Protein AF-E4U0N4-F1 (afdb_monomer)

Foldseek 3Di:
DDPLCCVLCVVLLVVLCVVPVVLLVVLLVCCLVPPDDPDDPSLVVCLVSLVVSLVPDDPVSLVSQLVVQVVDPPDDDDPDSVVSSVVVSVVSSVVSSVVSNVVSVVD

Radius of gyration: 14.32 Å; Cα contacts (8 Å, |Δi|>4): 68; chains: 1; bounding box: 36×23×38 Å

Structure (mmCIF, N/CA/C/O backbone):
data_AF-E4U0N4-F1
#
_entry.id   AF-E4U0N4-F1
#
loop_
_atom_site.group_PDB
_atom_site.id
_atom_site.type_symbol
_atom_site.label_atom_id
_atom_site.label_alt_id
_atom_site.label_comp_id
_atom_site.label_asym_id
_atom_site.label_entity_id
_atom_site.label_seq_id
_atom_site.pdbx_PDB_ins_code
_atom_site.Cartn_x
_atom_site.Cartn_y
_atom_site.Cartn_z
_atom_site.occupancy
_atom_site.B_iso_or_equiv
_atom_site.auth_seq_id
_atom_site.auth_comp_id
_atom_site.auth_asym_id
_atom_site.auth_atom_id
_atom_site.pdbx_PDB_model_num
ATOM 1 N N . MET A 1 1 ? -7.202 2.282 -3.806 1.00 88.50 1 MET A N 1
ATOM 2 C CA . MET A 1 1 ? -7.249 3.108 -2.583 1.00 88.50 1 MET A CA 1
ATOM 3 C C . MET A 1 1 ? -8.376 4.129 -2.628 1.00 88.50 1 MET A C 1
ATOM 5 O O . MET A 1 1 ? -8.589 4.739 -3.675 1.00 88.50 1 MET A O 1
ATOM 9 N N . THR A 1 2 ? -9.051 4.338 -1.500 1.00 92.62 2 THR A N 1
ATOM 10 C CA . THR A 1 2 ? -10.008 5.424 -1.238 1.00 92.62 2 THR A CA 1
ATOM 11 C C . THR A 1 2 ? -9.269 6.751 -1.019 1.00 92.62 2 THR A C 1
ATOM 13 O O . THR A 1 2 ? -8.035 6.793 -1.033 1.00 92.62 2 THR A O 1
ATOM 16 N N . LYS A 1 3 ? -9.999 7.865 -0.856 1.00 93.31 3 LYS A N 1
ATOM 17 C CA . LYS A 1 3 ? -9.380 9.182 -0.625 1.00 93.31 3 LYS A CA 1
ATOM 18 C C . LYS A 1 3 ? -8.569 9.201 0.678 1.00 93.31 3 LYS A C 1
ATOM 20 O O . LYS A 1 3 ? -7.414 9.608 0.644 1.00 93.31 3 LYS A O 1
ATOM 25 N N . VAL A 1 4 ? -9.142 8.681 1.765 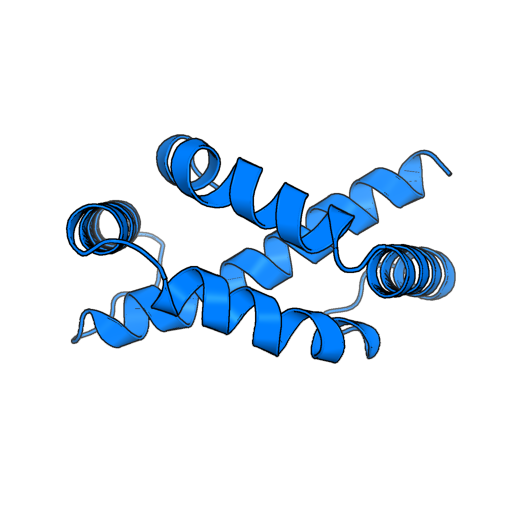1.00 93.94 4 VAL A N 1
ATOM 26 C CA . VAL A 1 4 ? -8.504 8.600 3.091 1.00 93.94 4 VAL A CA 1
ATOM 27 C C . VAL A 1 4 ? -7.234 7.750 3.037 1.00 93.94 4 VAL A C 1
ATOM 29 O O . VAL A 1 4 ? -6.159 8.196 3.434 1.00 93.94 4 VAL A O 1
ATOM 32 N N . GLU A 1 5 ? -7.323 6.551 2.454 1.00 94.81 5 GLU A N 1
ATOM 33 C CA . GLU A 1 5 ? -6.167 5.663 2.287 1.00 94.81 5 GLU A CA 1
ATOM 34 C C . GLU A 1 5 ? -5.070 6.323 1.447 1.00 94.81 5 GLU A C 1
ATOM 36 O O . GLU A 1 5 ? -3.889 6.205 1.759 1.00 94.81 5 GLU A O 1
ATOM 41 N N . ARG A 1 6 ? -5.441 7.047 0.384 1.00 94.38 6 ARG A N 1
ATOM 42 C CA . ARG A 1 6 ? -4.478 7.745 -0.473 1.00 94.38 6 ARG A CA 1
ATOM 43 C C . ARG A 1 6 ? -3.789 8.894 0.258 1.00 94.38 6 ARG A C 1
ATOM 45 O O . ARG A 1 6 ? -2.590 9.076 0.062 1.00 94.38 6 ARG A O 1
ATOM 52 N N . GLU A 1 7 ? -4.515 9.660 1.061 1.00 94.69 7 GLU A N 1
ATOM 53 C CA . GLU A 1 7 ? -3.948 10.756 1.851 1.00 94.69 7 GLU A CA 1
ATOM 54 C C . GLU A 1 7 ? -2.947 10.231 2.888 1.00 94.69 7 GLU A C 1
ATOM 56 O O . GLU A 1 7 ? -1.844 10.769 3.003 1.00 94.69 7 GLU A O 1
ATOM 61 N N . LEU A 1 8 ? -3.275 9.125 3.559 1.00 95.25 8 LEU A N 1
ATOM 62 C CA . LEU A 1 8 ? -2.451 8.557 4.626 1.00 95.25 8 LEU A CA 1
ATOM 63 C C . LEU A 1 8 ? -1.279 7.710 4.096 1.00 95.25 8 LEU A C 1
ATOM 65 O O . LEU A 1 8 ? -0.130 7.868 4.520 1.00 95.25 8 LEU A O 1
ATOM 69 N N . LEU A 1 9 ? -1.541 6.825 3.131 1.00 96.62 9 LEU A N 1
ATOM 70 C CA . LEU A 1 9 ? -0.564 5.857 2.621 1.00 96.62 9 LEU A CA 1
ATOM 71 C C . LEU A 1 9 ? 0.151 6.345 1.362 1.00 96.62 9 LEU A C 1
ATOM 73 O O . LEU A 1 9 ? 1.296 5.968 1.123 1.00 96.62 9 LEU A O 1
ATOM 77 N N . GLY A 1 10 ? -0.466 7.206 0.550 1.00 95.25 10 GLY A N 1
ATOM 78 C CA . GLY A 1 10 ? 0.025 7.529 -0.791 1.00 95.25 10 GLY A CA 1
ATOM 79 C C . GLY A 1 10 ? 1.443 8.100 -0.812 1.00 95.25 10 GLY A C 1
ATOM 80 O O . GLY A 1 10 ? 2.272 7.630 -1.595 1.00 95.25 10 GLY A O 1
ATOM 81 N N . LYS A 1 11 ? 1.745 9.063 0.072 1.00 94.88 11 LYS A N 1
ATOM 82 C CA . LYS A 1 11 ? 3.093 9.648 0.204 1.00 94.88 11 LYS A CA 1
ATOM 83 C C . LYS A 1 11 ? 4.097 8.646 0.776 1.00 94.88 11 LYS A C 1
ATOM 85 O O . LYS A 1 11 ? 5.245 8.624 0.338 1.00 94.88 11 LYS A O 1
ATOM 90 N N . ARG A 1 12 ? 3.669 7.802 1.718 1.00 96.62 12 ARG A N 1
ATOM 91 C CA . ARG A 1 12 ? 4.514 6.771 2.339 1.00 96.62 12 ARG A CA 1
ATOM 92 C C . ARG A 1 12 ? 4.907 5.691 1.323 1.00 96.62 12 ARG A C 1
ATOM 94 O O . ARG A 1 12 ? 6.082 5.361 1.228 1.00 96.62 12 ARG A O 1
ATOM 101 N N . ILE A 1 13 ? 3.971 5.251 0.479 1.00 96.88 13 ILE A N 1
ATOM 102 C CA . ILE A 1 13 ? 4.228 4.345 -0.654 1.00 96.88 13 ILE A CA 1
ATOM 103 C C . ILE A 1 13 ? 5.217 4.972 -1.635 1.00 96.88 13 ILE A C 1
ATOM 105 O O . ILE A 1 13 ? 6.197 4.343 -2.020 1.00 96.88 13 ILE A O 1
ATOM 109 N N . SER A 1 14 ? 5.011 6.238 -2.006 1.00 96.44 14 SER A N 1
ATOM 110 C CA . SER A 1 14 ? 5.948 6.943 -2.887 1.00 96.44 14 SER A CA 1
ATOM 111 C C . SER A 1 14 ? 7.347 7.067 -2.277 1.0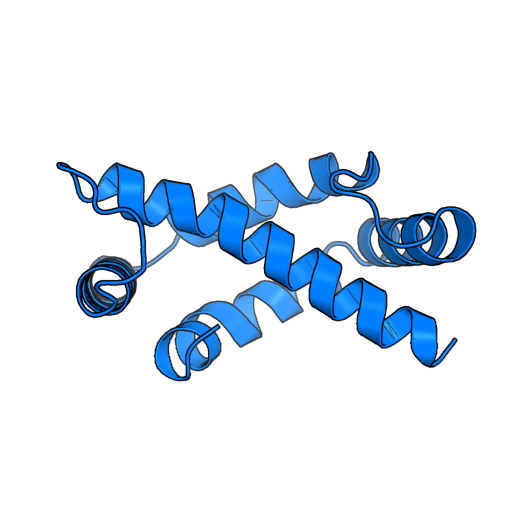0 96.44 14 SER A C 1
ATOM 113 O O . SER A 1 14 ? 8.332 7.064 -3.011 1.00 96.44 14 SER A O 1
ATOM 115 N N . ASN A 1 15 ? 7.460 7.168 -0.952 1.00 96.81 15 ASN A N 1
ATOM 116 C CA . ASN A 1 15 ? 8.753 7.161 -0.273 1.00 96.81 15 ASN A CA 1
ATOM 117 C C . ASN A 1 15 ? 9.417 5.779 -0.309 1.00 96.81 15 ASN A C 1
ATOM 119 O O . ASN A 1 15 ? 10.613 5.733 -0.575 1.00 96.81 15 ASN A O 1
ATOM 123 N N . ILE A 1 16 ? 8.664 4.685 -0.124 1.00 96.62 16 ILE A N 1
ATOM 124 C CA . ILE A 1 16 ? 9.183 3.316 -0.307 1.00 96.62 16 ILE A CA 1
ATOM 125 C C . ILE A 1 16 ? 9.770 3.171 -1.716 1.00 96.62 16 ILE A C 1
ATOM 127 O O . ILE A 1 16 ? 10.933 2.816 -1.855 1.00 96.62 16 ILE A O 1
ATOM 131 N N . ILE A 1 17 ? 9.021 3.563 -2.754 1.00 96.00 17 ILE A N 1
ATOM 132 C CA . ILE A 1 17 ? 9.493 3.524 -4.152 1.00 96.00 17 ILE A CA 1
ATOM 133 C C . ILE A 1 17 ? 10.803 4.310 -4.331 1.00 96.00 17 ILE A C 1
ATOM 135 O O . ILE A 1 17 ? 11.723 3.866 -5.010 1.00 96.00 17 ILE A O 1
ATOM 139 N N . LYS A 1 18 ? 10.905 5.500 -3.727 1.00 96.00 18 LYS A N 1
ATOM 140 C CA . LYS A 1 18 ? 12.106 6.346 -3.828 1.00 96.00 18 LYS A CA 1
ATOM 141 C C . LYS A 1 18 ? 13.320 5.775 -3.101 1.00 96.00 18 LYS A C 1
ATOM 143 O O . LYS A 1 18 ? 14.434 6.137 -3.471 1.00 96.00 18 LYS A O 1
ATOM 148 N N . GLN A 1 19 ? 13.109 4.987 -2.052 1.00 95.69 19 GLN A N 1
ATOM 149 C CA . GLN A 1 19 ? 14.173 4.344 -1.281 1.00 95.69 19 GLN A CA 1
ATOM 150 C C . GLN A 1 19 ? 14.616 3.030 -1.935 1.00 95.69 19 GLN A C 1
ATOM 152 O O . GLN A 1 19 ? 15.803 2.732 -1.933 1.00 95.69 19 GLN A O 1
ATOM 157 N N . SER A 1 20 ? 13.685 2.322 -2.571 1.00 94.69 20 SER A N 1
ATOM 158 C CA . SER A 1 20 ? 13.885 1.055 -3.280 1.00 94.69 20 SER A CA 1
ATOM 159 C C . SER A 1 20 ? 13.873 1.259 -4.800 1.00 94.69 20 SER A C 1
ATOM 161 O O . SER A 1 20 ? 13.071 0.659 -5.512 1.00 94.69 20 SER A O 1
ATOM 163 N N . LYS A 1 21 ? 14.708 2.174 -5.321 1.00 94.88 21 LYS A N 1
ATOM 164 C CA . LYS A 1 21 ? 14.678 2.542 -6.755 1.00 94.88 21 LYS A CA 1
ATOM 165 C C . LYS A 1 21 ? 15.039 1.386 -7.682 1.00 94.88 21 LYS A C 1
ATOM 167 O O . LYS A 1 21 ? 14.451 1.282 -8.754 1.00 94.88 21 LYS A O 1
ATOM 172 N N . GLU A 1 22 ? 16.017 0.580 -7.285 1.00 95.94 22 GLU A N 1
ATOM 173 C CA . GLU A 1 22 ? 16.483 -0.573 -8.059 1.00 95.94 22 GLU A CA 1
ATOM 174 C C . GLU A 1 22 ? 15.391 -1.642 -8.105 1.00 95.94 22 GLU A C 1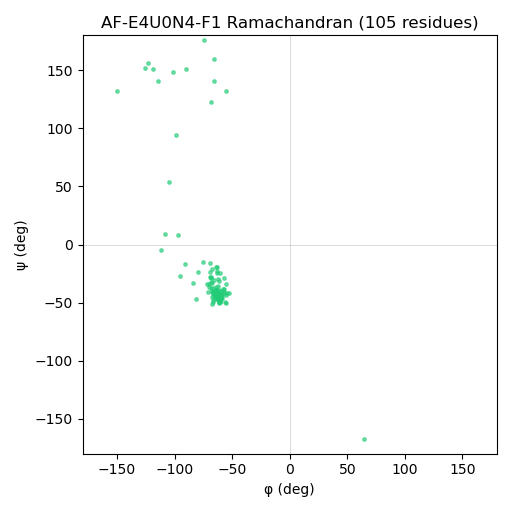
ATOM 176 O O . GLU A 1 22 ? 14.946 -1.995 -9.193 1.00 95.94 22 GLU A O 1
ATOM 181 N N . ASP A 1 23 ? 14.840 -2.017 -6.947 1.00 96.38 23 ASP A N 1
ATOM 182 C CA . ASP A 1 23 ? 13.703 -2.945 -6.856 1.00 96.38 23 ASP A CA 1
ATOM 183 C C . ASP A 1 23 ? 12.485 -2.428 -7.644 1.00 96.38 23 ASP A C 1
ATOM 185 O O . ASP A 1 23 ? 11.761 -3.172 -8.301 1.00 96.38 23 ASP A O 1
ATOM 189 N N . TRP A 1 24 ? 12.238 -1.115 -7.615 1.00 96.44 24 TRP A N 1
ATOM 190 C CA . TRP A 1 24 ? 11.154 -0.506 -8.384 1.00 96.44 24 TRP A CA 1
ATOM 191 C C . TRP A 1 24 ? 11.368 -0.637 -9.892 1.00 96.44 24 TRP A C 1
ATOM 193 O O . TRP A 1 24 ? 10.414 -0.852 -10.643 1.00 96.44 24 TRP A O 1
ATOM 203 N N . GLN A 1 25 ? 12.608 -0.468 -10.345 1.00 95.88 25 GLN A N 1
ATOM 204 C CA . GLN A 1 25 ? 12.963 -0.634 -11.745 1.00 95.88 25 GLN A CA 1
ATOM 205 C C . GLN A 1 25 ? 12.837 -2.104 -12.165 1.00 95.88 25 GLN A C 1
ATOM 207 O O . GLN A 1 25 ? 12.182 -2.375 -13.169 1.00 95.88 25 GLN A O 1
ATOM 212 N N . GLU A 1 26 ? 13.339 -3.034 -11.353 1.00 96.44 26 GLU A N 1
ATOM 213 C CA . GLU A 1 26 ? 13.213 -4.474 -11.588 1.00 96.44 26 GLU A CA 1
ATOM 214 C C . GLU A 1 26 ? 11.740 -4.913 -11.641 1.00 96.44 26 GLU A C 1
ATOM 216 O O . GLU A 1 26 ? 11.342 -5.654 -12.539 1.00 96.44 26 GLU A O 1
ATOM 221 N N . LEU A 1 27 ? 10.891 -4.411 -10.737 1.00 95.94 27 LEU A N 1
ATOM 222 C CA . LEU A 1 27 ? 9.458 -4.709 -10.751 1.00 95.94 27 LEU A CA 1
ATOM 223 C C . LEU A 1 27 ? 8.805 -4.291 -12.077 1.00 95.94 27 LEU A C 1
ATOM 225 O O . LEU A 1 27 ? 8.020 -5.049 -12.646 1.00 95.94 27 LEU A O 1
ATOM 229 N N . LYS A 1 28 ? 9.132 -3.100 -12.594 1.00 95.38 28 LYS A N 1
ATOM 230 C CA . LYS A 1 28 ? 8.625 -2.639 -13.896 1.00 95.38 28 LYS A CA 1
ATOM 231 C C . LYS A 1 28 ? 9.122 -3.516 -15.042 1.00 95.38 28 LYS A C 1
ATOM 233 O O . LYS A 1 28 ? 8.338 -3.839 -15.927 1.00 95.38 28 LYS A O 1
ATOM 238 N N . GLU A 1 29 ? 10.388 -3.917 -15.027 1.00 95.25 29 GLU A N 1
ATOM 239 C CA . GLU A 1 29 ? 10.955 -4.806 -16.047 1.00 95.25 29 GLU A CA 1
ATOM 240 C C . GLU A 1 29 ? 10.280 -6.179 -16.038 1.00 95.25 29 GLU A C 1
ATOM 242 O O . GLU A 1 29 ? 9.919 -6.690 -17.098 1.00 95.25 29 GLU A O 1
ATOM 247 N N . GLN A 1 30 ? 10.016 -6.742 -14.854 1.00 95.00 30 GLN A N 1
ATOM 248 C CA . GLN A 1 30 ? 9.275 -7.997 -14.715 1.00 95.00 30 GLN A CA 1
ATOM 249 C C . GLN A 1 30 ? 7.843 -7.867 -15.252 1.00 95.00 30 GLN A C 1
ATOM 251 O O . GLN A 1 30 ? 7.406 -8.726 -16.017 1.00 95.00 30 GLN A O 1
ATOM 256 N N . ILE A 1 31 ? 7.136 -6.778 -14.926 1.00 94.62 31 ILE A N 1
ATOM 257 C CA . ILE A 1 31 ? 5.789 -6.505 -15.458 1.00 94.62 31 ILE A CA 1
ATOM 258 C C . ILE A 1 31 ? 5.814 -6.349 -16.983 1.00 94.62 31 ILE A C 1
ATOM 260 O O . ILE A 1 31 ? 4.946 -6.880 -17.670 1.00 94.62 31 ILE A O 1
ATOM 264 N N . TYR A 1 32 ? 6.792 -5.624 -17.528 1.00 93.38 32 TYR A N 1
ATOM 265 C CA . TYR A 1 32 ? 6.923 -5.430 -18.971 1.00 93.38 32 TYR A CA 1
ATOM 266 C C . TYR A 1 32 ? 7.194 -6.756 -19.695 1.00 93.38 32 TYR A C 1
ATOM 268 O O . TYR A 1 32 ? 6.546 -7.060 -20.693 1.00 93.38 32 TYR A O 1
ATOM 276 N N . ALA A 1 33 ? 8.109 -7.571 -19.166 1.00 93.69 33 ALA A N 1
ATOM 277 C CA . ALA A 1 33 ? 8.507 -8.831 -19.781 1.00 93.69 33 ALA A CA 1
ATOM 278 C C . ALA A 1 33 ? 7.435 -9.929 -19.677 1.00 93.69 33 ALA A C 1
ATOM 280 O O . ALA A 1 33 ? 7.330 -10.766 -20.571 1.00 93.69 33 ALA A O 1
ATOM 281 N N . GLN A 1 34 ? 6.663 -9.959 -18.587 1.00 93.25 34 GLN A N 1
ATOM 282 C CA . GLN A 1 34 ? 5.759 -11.073 -18.263 1.00 93.25 34 GLN A CA 1
ATOM 283 C C . GLN A 1 34 ? 4.272 -10.701 -18.352 1.00 93.25 34 GLN A C 1
ATOM 285 O O . GLN A 1 34 ? 3.411 -11.564 -18.168 1.00 93.25 34 GLN A O 1
ATOM 290 N N . GLY A 1 35 ? 3.947 -9.432 -18.613 1.00 90.44 35 GLY A N 1
ATOM 291 C CA . GLY A 1 35 ? 2.591 -8.914 -18.447 1.00 90.44 35 GLY A CA 1
ATOM 292 C C . GLY A 1 35 ? 2.142 -8.949 -16.983 1.00 90.44 35 GLY A C 1
ATOM 293 O O . GLY A 1 35 ? 2.948 -9.153 -16.079 1.00 90.44 35 GLY A O 1
ATOM 294 N N . TYR A 1 36 ? 0.841 -8.755 -16.740 1.00 86.69 36 TYR A N 1
ATOM 295 C CA . TYR A 1 36 ? 0.291 -8.794 -15.384 1.00 86.69 36 TYR A CA 1
ATOM 296 C C . TYR A 1 36 ? 0.345 -10.208 -14.783 1.00 86.69 36 TYR A C 1
ATOM 298 O O . TYR A 1 36 ? -0.270 -11.133 -15.310 1.00 86.69 36 TYR A O 1
ATOM 306 N N . GLN A 1 37 ? 1.012 -10.339 -13.639 1.00 89.44 37 GLN A N 1
ATOM 307 C CA . GLN A 1 37 ? 1.075 -11.543 -12.816 1.00 89.44 37 GLN A CA 1
ATOM 308 C C . GLN A 1 37 ? 0.483 -11.281 -11.429 1.00 89.44 37 GLN A C 1
ATOM 310 O O . GLN A 1 37 ? 0.576 -10.175 -10.891 1.00 89.44 37 GLN A O 1
ATOM 315 N N . SER A 1 38 ? -0.069 -12.328 -10.808 1.00 84.81 38 SER A N 1
ATOM 316 C CA . SER A 1 38 ? -0.485 -12.283 -9.398 1.00 84.81 38 SER A CA 1
ATOM 317 C C . SER A 1 38 ? 0.707 -12.160 -8.448 1.00 84.81 38 SER A C 1
ATOM 319 O O . SER A 1 38 ? 0.543 -11.767 -7.294 1.00 84.81 38 SER A O 1
ATOM 321 N N . TYR A 1 39 ? 1.903 -12.531 -8.916 1.00 91.25 39 TYR A N 1
ATOM 322 C CA . TYR A 1 39 ? 3.121 -12.447 -8.137 1.00 91.25 39 TYR A CA 1
ATOM 323 C C . TYR A 1 39 ? 4.365 -12.215 -9.003 1.00 91.25 39 TYR A C 1
ATOM 325 O O . TYR A 1 39 ? 4.598 -12.941 -9.964 1.00 91.25 39 TYR A O 1
ATOM 333 N N . TYR A 1 40 ? 5.193 -11.254 -8.594 1.00 91.88 40 TYR A N 1
ATOM 334 C CA . TYR A 1 40 ? 6.545 -11.019 -9.096 1.00 91.88 40 TYR A CA 1
ATOM 335 C C . TYR A 1 40 ? 7.574 -11.282 -8.001 1.00 91.88 40 TYR A C 1
ATOM 337 O O . TYR A 1 40 ? 7.367 -10.888 -6.850 1.00 91.88 40 TYR A O 1
ATOM 345 N N . THR A 1 41 ? 8.706 -11.890 -8.357 1.00 92.44 41 THR A N 1
ATOM 346 C CA . THR A 1 41 ? 9.789 -12.216 -7.415 1.00 92.44 41 THR A CA 1
ATOM 347 C C . THR A 1 41 ? 10.300 -10.978 -6.678 1.00 92.44 41 THR A C 1
ATOM 349 O O . THR A 1 41 ? 10.541 -11.042 -5.470 1.00 92.44 41 THR A O 1
ATOM 352 N N . CYS A 1 42 ? 10.390 -9.837 -7.372 1.00 92.50 42 CYS A N 1
ATOM 353 C CA . CYS A 1 42 ? 10.867 -8.579 -6.796 1.00 92.50 42 CYS A CA 1
ATOM 354 C C . CYS A 1 42 ? 9.948 -8.036 -5.675 1.00 92.50 42 CYS A C 1
ATOM 356 O O . CYS A 1 42 ? 10.399 -7.296 -4.802 1.00 92.50 42 CYS A O 1
ATOM 358 N N . GLN A 1 43 ? 8.680 -8.472 -5.593 1.00 93.06 43 GLN A N 1
ATOM 359 C CA . GLN A 1 43 ? 7.776 -8.062 -4.505 1.00 93.06 43 GLN A CA 1
ATOM 360 C C . GLN A 1 43 ? 8.320 -8.382 -3.107 1.00 93.06 43 GLN A C 1
ATOM 362 O O . GLN A 1 43 ? 8.038 -7.633 -2.173 1.00 93.06 43 GLN A O 1
ATOM 367 N N . LYS A 1 44 ? 9.152 -9.426 -2.959 1.00 95.19 44 LYS A N 1
ATOM 368 C CA . LYS A 1 44 ? 9.797 -9.765 -1.675 1.00 95.19 44 LYS A CA 1
ATOM 369 C C . LYS A 1 44 ? 10.586 -8.599 -1.083 1.00 95.19 44 LYS A C 1
ATOM 371 O O . LYS A 1 44 ? 10.601 -8.439 0.135 1.00 95.19 44 LYS A O 1
ATOM 376 N N . GLN A 1 45 ? 11.191 -7.759 -1.925 1.00 96.25 45 GLN A N 1
ATOM 377 C CA . GLN A 1 45 ? 11.993 -6.621 -1.466 1.00 96.25 45 GLN A CA 1
ATOM 378 C C . GLN A 1 45 ? 11.138 -5.524 -0.821 1.00 96.25 45 GLN A C 1
ATOM 380 O O . GLN A 1 45 ? 11.608 -4.778 0.038 1.00 96.25 45 GLN A O 1
ATOM 385 N N . PHE A 1 46 ? 9.849 -5.464 -1.162 1.00 96.88 46 PHE A N 1
ATOM 386 C CA . PHE A 1 46 ? 8.918 -4.482 -0.615 1.00 96.88 46 PHE A CA 1
ATOM 387 C C . PHE A 1 46 ? 8.190 -4.968 0.645 1.00 96.88 46 PHE A C 1
ATOM 389 O O . PHE A 1 46 ? 7.680 -4.136 1.394 1.00 96.88 46 PHE A O 1
ATOM 396 N N . GLU A 1 47 ? 8.173 -6.274 0.938 1.00 96.31 47 GLU A N 1
ATOM 397 C CA . GLU A 1 47 ? 7.458 -6.836 2.096 1.00 96.31 47 GLU A CA 1
ATOM 398 C C . GLU A 1 47 ? 7.907 -6.197 3.419 1.00 96.31 47 GLU A C 1
ATOM 400 O O . GLU A 1 47 ? 7.083 -5.715 4.201 1.00 96.31 47 GLU A O 1
ATOM 405 N N . TYR A 1 48 ? 9.221 -6.128 3.663 1.00 96.50 48 TYR A N 1
ATOM 406 C CA . TYR A 1 48 ? 9.751 -5.544 4.896 1.00 96.50 48 TYR A CA 1
ATOM 407 C C . TYR A 1 48 ? 9.486 -4.028 5.006 1.00 96.50 48 TYR A C 1
ATOM 409 O O . TYR A 1 48 ? 8.951 -3.603 6.037 1.00 96.50 48 TYR A O 1
ATOM 417 N N . PRO A 1 49 ? 9.773 -3.192 3.985 1.00 97.19 49 PRO A N 1
ATOM 418 C CA . PRO A 1 49 ? 9.401 -1.776 3.994 1.00 97.19 49 PRO A CA 1
ATOM 419 C C . PRO A 1 49 ? 7.910 -1.520 4.247 1.00 97.19 49 PRO A C 1
ATOM 421 O O . PRO A 1 49 ? 7.569 -0.621 5.019 1.00 97.19 49 PRO A O 1
ATOM 424 N N . ILE A 1 50 ? 7.020 -2.315 3.646 1.00 97.81 50 ILE A N 1
ATOM 425 C CA . ILE A 1 50 ? 5.568 -2.193 3.831 1.00 97.81 50 ILE A CA 1
ATOM 426 C C . ILE A 1 50 ? 5.172 -2.551 5.264 1.00 97.81 50 ILE A C 1
ATOM 428 O O . ILE A 1 50 ? 4.477 -1.780 5.926 1.00 97.81 50 ILE A O 1
ATOM 432 N N . LYS A 1 51 ? 5.668 -3.675 5.785 1.00 97.31 51 LYS A N 1
ATOM 433 C CA . LYS A 1 51 ? 5.433 -4.081 7.174 1.00 97.31 51 LYS A CA 1
ATOM 434 C C . LYS A 1 51 ? 5.908 -3.015 8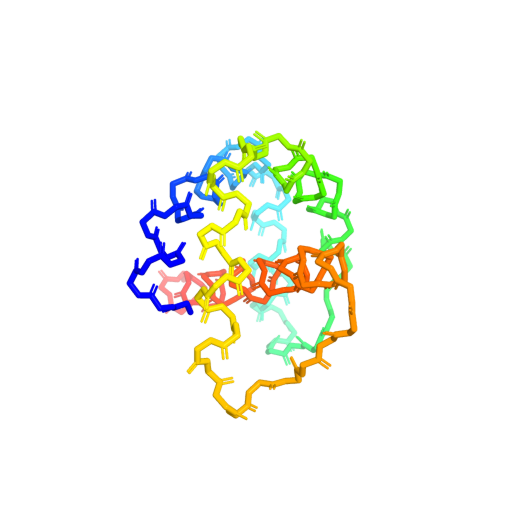.161 1.00 97.31 51 LYS A C 1
ATOM 436 O O . LYS A 1 51 ? 5.223 -2.692 9.131 1.00 97.31 51 LYS A O 1
ATOM 441 N N . MET A 1 52 ? 7.073 -2.420 7.905 1.00 97.25 52 MET A N 1
ATOM 442 C CA . MET A 1 52 ? 7.600 -1.329 8.725 1.00 97.25 52 MET A CA 1
ATOM 443 C C . MET A 1 52 ? 6.783 -0.042 8.600 1.00 97.25 52 MET A C 1
ATOM 445 O O . MET A 1 52 ? 6.684 0.690 9.581 1.00 97.25 52 MET A O 1
ATOM 449 N N . LEU A 1 53 ? 6.187 0.241 7.439 1.00 96.69 53 LEU A N 1
ATOM 450 C CA . LEU A 1 53 ? 5.262 1.361 7.263 1.00 96.69 53 LEU A CA 1
ATOM 451 C C . LEU A 1 53 ? 4.040 1.192 8.169 1.00 96.69 53 LEU A C 1
ATOM 453 O O . LEU A 1 53 ? 3.721 2.130 8.899 1.00 96.69 53 LEU A O 1
ATOM 457 N N . ILE A 1 54 ? 3.405 0.015 8.156 1.00 96.94 54 ILE A N 1
ATOM 458 C CA . ILE A 1 54 ? 2.219 -0.282 8.976 1.00 96.94 54 ILE A CA 1
ATOM 459 C C . ILE A 1 54 ? 2.552 -0.226 10.469 1.00 96.94 54 ILE A C 1
ATOM 461 O O . ILE A 1 54 ? 1.862 0.440 11.235 1.00 96.94 54 ILE A O 1
ATOM 465 N N . ARG A 1 55 ? 3.669 -0.834 10.884 1.00 95.62 55 ARG A N 1
ATOM 466 C CA . ARG A 1 55 ? 4.125 -0.805 12.286 1.00 95.62 55 ARG A CA 1
ATOM 467 C C . ARG A 1 55 ? 4.464 0.591 12.813 1.00 95.62 55 ARG A C 1
ATOM 469 O O . ARG A 1 55 ? 4.496 0.785 14.021 1.00 95.62 55 ARG A O 1
ATOM 476 N N . LYS A 1 56 ? 4.774 1.541 11.927 1.00 96.50 56 LYS A N 1
ATOM 477 C CA . LYS A 1 56 ? 5.126 2.929 12.271 1.00 96.50 56 LYS A CA 1
ATOM 478 C C . LYS A 1 56 ? 3.944 3.896 12.153 1.00 96.50 56 LYS A C 1
ATOM 480 O O . LYS A 1 56 ? 4.159 5.107 12.207 1.00 96.50 56 LYS A O 1
ATOM 485 N N . LEU A 1 57 ? 2.728 3.404 11.923 1.00 96.44 57 LEU A N 1
ATOM 486 C CA . LEU A 1 57 ? 1.536 4.242 12.011 1.00 96.44 57 LEU A CA 1
ATOM 487 C C . LEU A 1 57 ? 1.346 4.704 13.457 1.00 96.44 57 LEU A C 1
ATOM 489 O O . LEU A 1 57 ? 1.577 3.936 14.392 1.00 96.44 57 LEU A O 1
ATOM 493 N N . SER A 1 58 ? 0.930 5.955 13.643 1.00 97.19 58 SER A N 1
ATOM 494 C CA . SER A 1 58 ? 0.448 6.377 14.958 1.00 97.19 58 SER A CA 1
ATOM 495 C C . SER A 1 58 ? -0.851 5.630 15.308 1.00 97.19 58 SER A C 1
ATOM 497 O O . SER A 1 58 ? -1.534 5.141 14.402 1.00 97.19 58 SER A O 1
ATOM 499 N N . PRO A 1 59 ? -1.238 5.552 16.595 1.00 96.94 59 PRO A N 1
ATOM 500 C CA . PRO A 1 59 ? -2.517 4.956 16.987 1.00 96.94 59 PRO A CA 1
ATOM 501 C C . PRO A 1 59 ? -3.714 5.565 16.239 1.00 96.94 59 PRO A C 1
ATOM 503 O O . PRO A 1 59 ? -4.568 4.830 15.749 1.00 96.94 59 PRO A O 1
ATOM 506 N N . ASP A 1 60 ? -3.725 6.889 16.063 1.00 97.19 60 ASP A N 1
ATOM 507 C CA . ASP A 1 60 ? -4.790 7.596 15.342 1.00 97.19 60 ASP A CA 1
A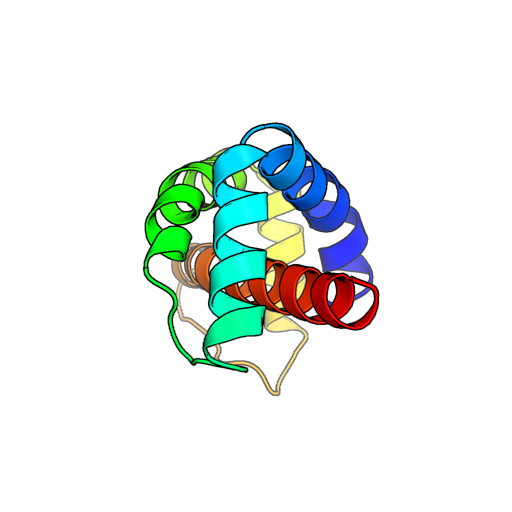TOM 508 C C . ASP A 1 60 ? -4.819 7.230 13.851 1.00 97.19 60 ASP A C 1
ATOM 510 O O . ASP A 1 60 ? -5.885 6.995 13.282 1.00 97.19 60 ASP A O 1
ATOM 514 N N . GLU A 1 61 ? -3.650 7.143 13.208 1.00 97.25 61 GLU A N 1
ATOM 515 C CA . GLU A 1 61 ? -3.534 6.740 11.804 1.00 97.25 61 GLU A CA 1
ATOM 516 C C . GLU A 1 61 ? -3.984 5.290 11.593 1.00 97.25 61 GLU A C 1
ATOM 518 O O . GLU A 1 61 ? -4.707 4.993 10.639 1.00 97.25 61 GLU A O 1
ATOM 523 N N . ALA A 1 62 ? -3.575 4.391 12.489 1.00 97.19 62 ALA A N 1
ATOM 524 C CA . ALA A 1 62 ? -3.985 2.995 12.467 1.00 97.19 62 ALA A CA 1
ATOM 525 C C . ALA A 1 62 ? -5.508 2.874 12.619 1.00 97.19 62 ALA A C 1
ATOM 527 O O . ALA A 1 62 ? -6.158 2.212 11.807 1.00 97.19 62 ALA A O 1
ATOM 528 N N . GLN A 1 63 ? -6.093 3.581 13.591 1.00 97.56 63 GLN A N 1
ATOM 529 C CA . GLN A 1 63 ? -7.537 3.577 13.812 1.00 97.56 63 GLN A CA 1
ATOM 530 C C . GLN A 1 63 ? -8.308 4.151 12.618 1.00 97.56 63 GLN A C 1
ATOM 532 O O . GLN A 1 63 ? -9.354 3.616 12.247 1.00 97.56 63 GLN A O 1
ATOM 537 N N . LEU A 1 64 ? -7.791 5.208 11.983 1.00 97.38 64 LEU A N 1
ATOM 538 C CA . LEU A 1 64 ? -8.388 5.790 10.781 1.00 97.38 64 LEU A CA 1
ATOM 539 C C . LEU A 1 64 ? -8.466 4.759 9.647 1.00 97.38 64 LEU A C 1
ATOM 541 O O . LEU A 1 64 ? -9.512 4.613 9.018 1.00 97.38 64 LEU A O 1
ATOM 545 N N . LEU A 1 65 ? -7.381 4.015 9.413 1.00 97.06 65 LEU A N 1
ATOM 546 C CA . LEU A 1 65 ? -7.341 2.963 8.397 1.00 97.06 65 LEU A CA 1
ATOM 547 C C . LEU A 1 65 ? -8.285 1.801 8.718 1.00 97.06 65 LEU A C 1
ATOM 549 O O . LEU A 1 65 ? -8.961 1.298 7.817 1.00 97.06 65 LEU A O 1
ATOM 553 N N . ILE A 1 66 ? -8.354 1.383 9.983 1.00 97.06 66 ILE A N 1
ATOM 554 C CA . ILE A 1 66 ? -9.278 0.336 10.439 1.00 97.06 66 ILE A CA 1
ATOM 555 C C . ILE A 1 66 ? -10.725 0.772 10.195 1.00 97.06 66 ILE A C 1
ATOM 557 O O . ILE A 1 66 ? -11.506 0.027 9.604 1.00 97.06 66 ILE A O 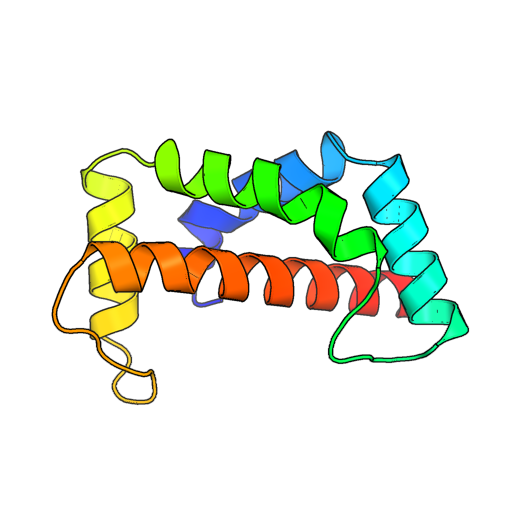1
ATOM 561 N N . ASN A 1 67 ? -11.082 1.995 10.591 1.00 96.75 67 ASN A N 1
ATOM 562 C CA . ASN A 1 67 ? -12.429 2.530 10.410 1.00 96.75 67 ASN A CA 1
ATOM 563 C C . ASN A 1 67 ? -12.784 2.689 8.926 1.00 96.75 67 ASN A C 1
ATOM 565 O O . ASN A 1 67 ? -13.891 2.331 8.521 1.00 96.75 67 ASN A O 1
ATOM 569 N N . GLU A 1 68 ? -11.843 3.160 8.102 1.00 96.62 68 GLU A N 1
ATOM 570 C CA . GLU A 1 68 ? -12.037 3.241 6.653 1.00 96.62 68 GLU A CA 1
ATOM 571 C C . GLU A 1 68 ? -12.297 1.848 6.066 1.00 96.62 68 GLU A C 1
ATOM 573 O O . GLU A 1 68 ? -13.222 1.689 5.271 1.00 96.62 68 GLU A O 1
ATOM 578 N N . TRP A 1 69 ? -11.566 0.818 6.505 1.00 96.25 69 TRP A N 1
ATOM 579 C CA . TRP A 1 69 ? -11.799 -0.555 6.055 1.00 96.25 69 TRP A CA 1
ATOM 580 C C . TRP A 1 69 ? -13.170 -1.083 6.494 1.00 96.25 69 TRP A C 1
ATOM 582 O O . TRP A 1 69 ? -13.915 -1.610 5.668 1.00 96.25 69 TRP A O 1
ATOM 592 N N . LYS A 1 70 ? -13.531 -0.898 7.769 1.00 95.69 70 LYS A N 1
ATOM 593 C CA . LYS A 1 70 ? -14.824 -1.321 8.337 1.00 95.69 70 LYS A CA 1
ATOM 594 C C . LYS A 1 70 ? -16.016 -0.628 7.672 1.00 95.69 70 LYS A C 1
ATOM 596 O O . LYS A 1 70 ? -17.093 -1.208 7.569 1.00 95.69 70 LYS A O 1
ATOM 601 N N . SER A 1 71 ? -15.836 0.595 7.169 1.00 95.69 71 SER A N 1
ATOM 602 C CA . SER A 1 71 ? -16.896 1.324 6.458 1.00 95.69 71 SER A CA 1
ATOM 603 C C . SER A 1 71 ? -17.261 0.716 5.091 1.00 95.69 71 SER A C 1
ATOM 605 O O . SER A 1 71 ? -18.324 1.017 4.542 1.00 95.69 71 SER A O 1
ATOM 607 N N . ARG A 1 72 ? -16.408 -0.159 4.542 1.00 93.38 72 ARG A N 1
ATOM 608 C CA . ARG A 1 72 ? -16.556 -0.790 3.222 1.00 93.38 72 ARG A CA 1
ATOM 609 C C . ARG A 1 72 ? -17.144 -2.192 3.365 1.00 93.38 72 ARG A C 1
ATOM 611 O O . ARG A 1 72 ? -16.414 -3.161 3.571 1.00 93.38 72 ARG A O 1
ATOM 618 N N . ARG A 1 73 ? -18.471 -2.306 3.247 1.00 89.75 73 ARG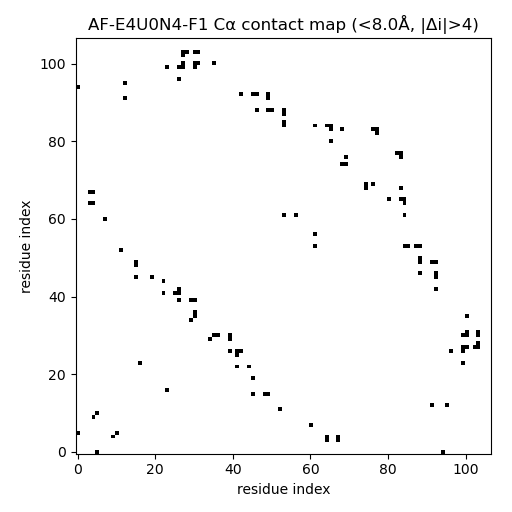 A N 1
ATOM 619 C CA . ARG A 1 73 ? -19.213 -3.573 3.435 1.00 89.75 73 ARG A CA 1
ATOM 620 C C . ARG A 1 73 ? -18.808 -4.678 2.455 1.00 89.75 73 ARG A C 1
ATOM 622 O O . ARG A 1 73 ? -18.999 -5.848 2.753 1.00 89.75 73 ARG A O 1
ATOM 629 N N . GLU A 1 74 ? -18.269 -4.313 1.299 1.00 92.44 74 GLU A N 1
ATOM 630 C CA . GLU A 1 74 ? -17.786 -5.231 0.268 1.00 92.44 74 GLU A CA 1
ATOM 631 C C . GLU A 1 74 ? -16.444 -5.895 0.614 1.00 92.44 74 GLU A C 1
ATOM 633 O O . GLU A 1 74 ? -16.048 -6.861 -0.037 1.00 92.44 74 GLU A O 1
ATOM 638 N N . ARG A 1 75 ? -15.720 -5.380 1.615 1.00 92.88 75 ARG A N 1
ATOM 639 C CA . ARG A 1 75 ? -14.434 -5.937 2.041 1.00 92.88 75 ARG A CA 1
ATOM 640 C C . ARG A 1 75 ? -14.633 -6.993 3.120 1.00 92.88 75 ARG A C 1
ATOM 642 O O . ARG A 1 75 ? -15.548 -6.905 3.935 1.00 92.88 75 ARG A O 1
ATOM 649 N N . ILE A 1 76 ? -13.709 -7.951 3.156 1.00 92.75 76 ILE A N 1
ATOM 650 C CA . ILE A 1 76 ? -13.603 -8.929 4.244 1.00 92.75 76 ILE A CA 1
ATOM 651 C C . ILE A 1 76 ? -13.475 -8.175 5.571 1.00 92.75 76 ILE A C 1
ATOM 653 O O . ILE A 1 76 ? -12.675 -7.243 5.674 1.00 92.75 76 ILE A O 1
ATOM 657 N N . GLN A 1 77 ? -14.269 -8.584 6.556 1.00 95.12 77 GLN A N 1
ATOM 658 C CA . GLN A 1 77 ? -14.216 -8.072 7.921 1.00 95.12 77 GLN A CA 1
ATOM 659 C C . GLN A 1 77 ? -13.464 -9.069 8.804 1.00 95.12 77 GLN A C 1
ATOM 661 O O . GLN A 1 77 ? -13.512 -10.275 8.560 1.00 95.12 77 GLN A O 1
ATOM 666 N N . PHE A 1 78 ? -12.772 -8.552 9.812 1.00 95.50 78 PHE A N 1
ATOM 667 C CA . PHE A 1 78 ? -11.971 -9.325 10.757 1.00 95.50 78 PHE A CA 1
ATOM 668 C C . PHE A 1 78 ? -12.431 -9.068 12.193 1.00 95.50 78 PHE A C 1
ATOM 670 O O . PHE A 1 78 ? -12.991 -8.007 12.493 1.00 95.50 78 PHE A O 1
ATOM 677 N N . ASP A 1 79 ? -12.157 -10.025 13.078 1.00 93.50 79 ASP A N 1
ATOM 678 C CA . ASP A 1 79 ? -12.559 -9.957 14.488 1.00 93.50 79 ASP A CA 1
ATOM 679 C C . ASP A 1 79 ? -11.635 -9.066 15.330 1.00 93.50 79 ASP A C 1
ATOM 681 O O . ASP A 1 79 ? -12.050 -8.541 16.361 1.00 93.50 79 ASP A O 1
ATOM 685 N N . ASN A 1 80 ? -10.385 -8.872 14.896 1.00 95.31 80 ASN A N 1
ATOM 686 C CA . ASN A 1 80 ? -9.397 -8.056 15.596 1.00 95.31 80 ASN A CA 1
ATOM 687 C C . ASN A 1 80 ? -8.796 -6.981 14.681 1.00 95.31 80 ASN A C 1
ATOM 689 O O . ASN A 1 80 ? -8.711 -7.146 13.465 1.00 95.31 80 ASN A O 1
ATOM 693 N N . ASP A 1 81 ? -8.368 -5.878 15.293 1.00 94.94 81 ASP A N 1
ATOM 694 C CA . ASP A 1 81 ? -7.824 -4.703 14.606 1.00 94.94 81 ASP A CA 1
ATOM 695 C C . ASP A 1 81 ? -6.457 -4.965 13.941 1.00 94.94 81 ASP A C 1
ATOM 697 O O . ASP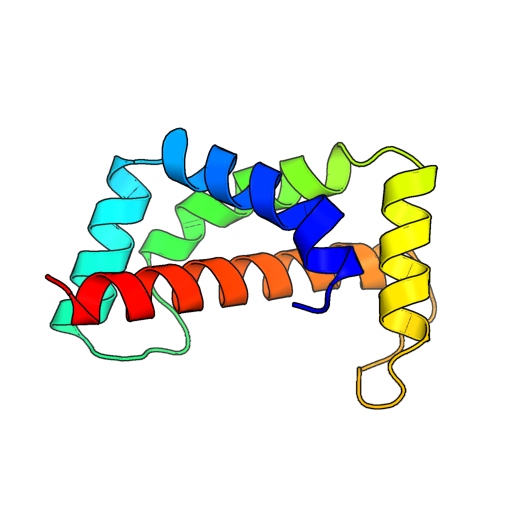 A 1 81 ? -6.142 -4.362 12.912 1.00 94.94 81 ASP A O 1
ATOM 701 N N . GLU A 1 82 ? -5.669 -5.906 14.472 1.00 95.06 82 GLU A N 1
ATOM 702 C CA . GLU A 1 82 ? -4.367 -6.285 13.911 1.00 95.06 82 GLU A CA 1
ATOM 703 C C . GLU A 1 82 ? -4.509 -6.900 12.512 1.00 95.06 82 GLU A C 1
ATOM 705 O O . GLU A 1 82 ? -3.741 -6.564 11.609 1.00 95.06 82 GLU A O 1
ATOM 710 N N . ASP A 1 83 ? -5.532 -7.724 12.289 1.00 96.50 83 ASP A N 1
ATOM 711 C CA . ASP A 1 83 ? -5.785 -8.359 10.998 1.00 96.50 83 ASP A CA 1
ATOM 712 C C . ASP A 1 83 ? -6.185 -7.349 9.914 1.00 96.50 83 ASP A C 1
ATOM 714 O O . ASP A 1 83 ? -5.771 -7.495 8.759 1.00 96.50 83 ASP A O 1
ATOM 718 N N . TYR A 1 84 ? -6.898 -6.271 10.268 1.00 96.50 84 TYR A N 1
ATOM 719 C CA . TYR A 1 84 ? -7.159 -5.172 9.329 1.00 96.50 84 TYR A CA 1
ATOM 720 C C . TYR A 1 84 ? -5.850 -4.512 8.888 1.00 96.50 84 TYR A C 1
ATOM 722 O O . TYR A 1 84 ? -5.622 -4.315 7.693 1.00 96.50 84 TYR A O 1
ATOM 730 N N . LEU A 1 85 ? -4.966 -4.192 9.838 1.00 96.62 85 LEU A N 1
ATOM 731 C CA . LEU A 1 85 ? -3.673 -3.566 9.547 1.00 96.62 85 LEU A CA 1
ATOM 732 C C . LEU A 1 85 ? -2.757 -4.498 8.749 1.00 96.62 85 LEU A C 1
ATOM 734 O O . LEU A 1 85 ? -2.127 -4.068 7.783 1.00 96.62 85 LEU A O 1
ATOM 738 N N . LYS A 1 86 ? -2.741 -5.788 9.082 1.00 96.25 86 LYS A N 1
ATOM 739 C CA . LYS A 1 86 ? -2.023 -6.811 8.321 1.00 96.25 86 LYS A CA 1
ATOM 740 C C . LYS A 1 86 ? -2.551 -6.919 6.894 1.00 96.25 86 LYS A C 1
ATOM 742 O O . LYS A 1 86 ? -1.776 -7.053 5.949 1.00 96.25 86 LYS A O 1
ATOM 747 N N . ARG A 1 87 ? -3.867 -6.805 6.694 1.00 96.19 87 ARG A N 1
ATOM 748 C CA . ARG A 1 87 ? -4.460 -6.819 5.353 1.00 96.19 87 ARG A CA 1
ATOM 749 C C . ARG A 1 87 ? -4.045 -5.602 4.521 1.00 96.19 87 ARG A C 1
ATOM 751 O O . ARG A 1 87 ? -3.890 -5.736 3.303 1.00 96.19 87 ARG A O 1
ATOM 758 N N . TYR A 1 88 ? -3.784 -4.456 5.152 1.00 96.88 88 TYR A N 1
ATOM 759 C CA . TYR A 1 88 ? -3.210 -3.304 4.456 1.00 96.88 88 TYR A CA 1
ATOM 760 C C . TYR A 1 88 ? -1.808 -3.568 3.895 1.00 96.88 88 TYR A C 1
ATOM 762 O O . TYR A 1 88 ? -1.463 -2.941 2.898 1.00 96.88 88 TYR A O 1
ATOM 770 N N . GLU A 1 89 ? -1.022 -4.506 4.435 1.00 96.69 89 GLU A N 1
ATOM 771 C CA . GLU A 1 89 ? 0.279 -4.861 3.845 1.00 96.69 89 GLU A CA 1
ATOM 772 C C . GLU A 1 89 ? 0.108 -5.397 2.413 1.00 96.69 89 GLU A C 1
ATOM 774 O O . GLU A 1 89 ? 0.723 -4.893 1.471 1.00 96.69 89 GLU A O 1
ATOM 779 N N . ALA A 1 90 ? -0.806 -6.354 2.228 1.00 94.38 90 ALA A N 1
ATOM 780 C CA . ALA A 1 90 ? -1.140 -6.891 0.910 1.00 94.38 90 ALA A CA 1
ATOM 781 C C . ALA A 1 90 ? -1.741 -5.813 -0.004 1.00 94.38 90 ALA A C 1
ATOM 783 O O . ALA A 1 90 ? -1.362 -5.696 -1.167 1.00 94.38 90 ALA A O 1
ATOM 784 N N . TYR A 1 91 ? -2.627 -4.974 0.535 1.00 95.31 91 TYR A N 1
ATOM 785 C CA . TYR A 1 91 ? -3.257 -3.906 -0.238 1.00 95.31 91 TYR A CA 1
ATOM 786 C C . TYR A 1 91 ? -2.254 -2.855 -0.742 1.00 95.31 91 TYR A C 1
ATOM 788 O O . TYR A 1 91 ? -2.373 -2.341 -1.854 1.00 95.31 91 TYR A O 1
ATOM 796 N N . ILE A 1 92 ? -1.234 -2.544 0.060 1.00 96.94 92 ILE A N 1
ATOM 797 C CA . ILE A 1 92 ? -0.140 -1.658 -0.343 1.00 96.94 92 ILE A CA 1
ATOM 798 C C . ILE A 1 92 ? 0.709 -2.309 -1.442 1.00 96.94 92 ILE A C 1
ATOM 800 O O . ILE A 1 92 ? 1.099 -1.615 -2.383 1.00 96.94 92 ILE A O 1
ATOM 804 N N . MET A 1 93 ? 0.971 -3.617 -1.359 1.00 96.62 93 MET A N 1
ATOM 805 C CA . MET A 1 93 ? 1.677 -4.349 -2.415 1.00 96.62 93 MET A CA 1
ATOM 806 C C . MET A 1 93 ? 0.908 -4.306 -3.744 1.00 96.62 93 MET A C 1
ATOM 808 O O . MET A 1 93 ? 1.479 -3.967 -4.780 1.00 96.62 93 MET A O 1
ATOM 812 N N . GLU A 1 94 ? -0.401 -4.564 -3.715 1.00 94.38 94 GLU A N 1
ATOM 813 C CA . GLU A 1 94 ? -1.275 -4.460 -4.893 1.00 94.38 94 GLU A CA 1
ATOM 814 C C . GLU A 1 94 ? -1.226 -3.050 -5.510 1.00 94.38 94 GLU A C 1
ATOM 816 O O . GLU A 1 94 ? -1.152 -2.886 -6.731 1.00 94.38 94 GLU A O 1
ATOM 821 N N . GLU A 1 95 ? -1.210 -2.009 -4.673 1.00 95.44 95 GLU A N 1
ATOM 822 C CA . GLU A 1 95 ? -1.079 -0.622 -5.119 1.00 95.44 95 GLU A CA 1
ATOM 823 C C . GLU A 1 95 ? 0.305 -0.335 -5.737 1.00 95.44 95 GLU A C 1
ATOM 825 O O . GLU A 1 95 ? 0.378 0.382 -6.738 1.00 95.44 95 GLU A O 1
ATOM 830 N N . LEU A 1 96 ? 1.396 -0.903 -5.207 1.00 95.38 96 LEU A N 1
ATOM 831 C CA . LEU A 1 96 ? 2.732 -0.806 -5.816 1.00 95.38 96 LEU A CA 1
ATOM 832 C C . LEU A 1 96 ? 2.751 -1.430 -7.212 1.00 95.38 96 LEU A C 1
ATOM 834 O O . LEU A 1 96 ? 3.163 -0.768 -8.166 1.00 95.38 96 LEU A O 1
ATOM 838 N N . VAL A 1 97 ? 2.243 -2.658 -7.349 1.00 94.88 97 VAL A N 1
ATOM 839 C CA . VAL A 1 97 ? 2.147 -3.355 -8.640 1.00 94.88 97 VAL A CA 1
ATOM 840 C C . VAL A 1 97 ? 1.286 -2.569 -9.625 1.00 94.88 97 VAL A C 1
ATOM 842 O O . VAL A 1 97 ? 1.667 -2.397 -10.783 1.00 94.88 97 VAL A O 1
ATOM 845 N N . SER A 1 98 ? 0.151 -2.029 -9.173 1.00 93.50 98 SER A N 1
ATOM 846 C CA . SER A 1 98 ? -0.736 -1.196 -9.993 1.00 93.50 98 SER A CA 1
ATOM 847 C C . SER A 1 98 ? -0.032 0.063 -10.503 1.00 93.50 98 SER A C 1
ATOM 849 O O . SER A 1 98 ? -0.134 0.409 -11.683 1.00 93.50 98 SER A O 1
ATOM 851 N N . ARG A 1 99 ? 0.738 0.747 -9.646 1.00 94.38 99 ARG A N 1
ATOM 852 C CA . ARG A 1 99 ? 1.531 1.918 -10.049 1.00 94.38 99 ARG A CA 1
ATOM 853 C C . ARG A 1 99 ? 2.645 1.547 -11.024 1.00 94.38 99 ARG A C 1
ATOM 855 O O . ARG A 1 99 ? 2.858 2.288 -11.980 1.00 94.38 99 ARG A O 1
ATOM 862 N N . ALA A 1 100 ? 3.325 0.424 -10.803 1.00 93.94 100 ALA A N 1
ATOM 863 C CA . ALA A 1 100 ? 4.400 -0.039 -11.673 1.00 93.94 100 ALA A CA 1
ATOM 864 C C . ALA A 1 100 ? 3.852 -0.402 -13.059 1.00 93.94 100 ALA A C 1
ATOM 866 O O . ALA A 1 100 ? 4.378 0.066 -14.062 1.00 93.94 100 ALA A O 1
ATOM 867 N N . SER A 1 101 ? 2.718 -1.107 -13.103 1.00 91.56 101 SER A N 1
ATOM 868 C CA . SER A 1 101 ? 2.023 -1.481 -14.344 1.00 91.56 101 SER A CA 1
ATOM 869 C C . SER A 1 101 ? 1.548 -0.269 -15.145 1.00 91.56 101 SER A C 1
ATOM 871 O O . SER A 1 101 ? 1.564 -0.269 -16.370 1.00 91.56 101 SER A O 1
ATOM 873 N N . LYS A 1 102 ? 1.127 0.804 -14.467 1.00 91.19 102 LYS A N 1
ATOM 874 C CA . LYS A 1 102 ? 0.798 2.063 -15.148 1.00 91.19 102 LYS A CA 1
ATOM 875 C C . LYS A 1 102 ? 2.040 2.755 -15.687 1.00 91.19 102 LYS A C 1
ATOM 877 O O . LYS A 1 102 ? 1.965 3.362 -16.743 1.00 91.19 102 LYS A O 1
ATOM 882 N N . ALA A 1 103 ? 3.157 2.693 -14.965 1.00 88.06 103 ALA A N 1
ATOM 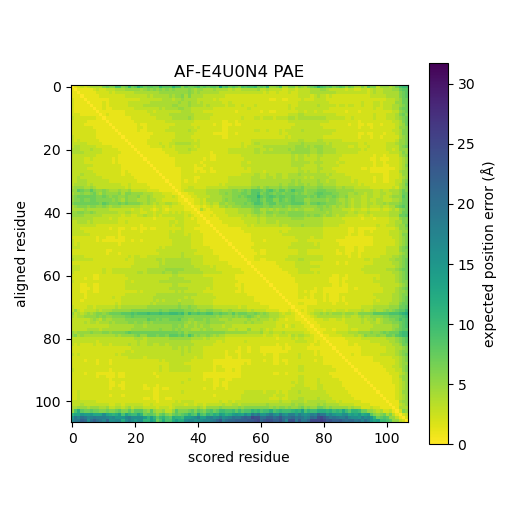883 C CA . ALA A 1 103 ? 4.405 3.314 -15.387 1.00 88.06 103 ALA A CA 1
ATOM 884 C C . ALA A 1 103 ? 5.040 2.600 -16.591 1.00 88.06 103 ALA A C 1
ATOM 886 O O . ALA A 1 103 ? 5.624 3.276 -17.430 1.00 88.06 103 ALA A O 1
ATOM 887 N N . THR A 1 104 ? 4.898 1.275 -16.706 1.00 83.81 104 THR A N 1
ATOM 888 C CA . THR A 1 104 ? 5.389 0.509 -17.866 1.00 83.81 104 THR A CA 1
ATOM 889 C C . THR A 1 104 ? 4.620 0.806 -19.147 1.00 83.81 104 THR A C 1
ATOM 891 O O . THR A 1 104 ? 5.210 0.752 -20.213 1.00 83.81 104 THR A O 1
ATOM 894 N N . TYR A 1 105 ? 3.339 1.185 -19.070 1.00 70.62 105 TYR A N 1
ATOM 895 C CA . TYR A 1 105 ? 2.573 1.615 -20.251 1.00 70.62 105 TYR A CA 1
ATOM 896 C C . TYR A 1 105 ? 3.138 2.891 -20.912 1.00 70.62 105 TYR A C 1
ATOM 898 O O . TYR A 1 105 ? 2.835 3.173 -22.067 1.00 70.62 105 TYR A O 1
ATOM 906 N N . TYR A 1 106 ? 3.950 3.669 -20.185 1.00 59.47 106 TYR A N 1
ATOM 907 C CA . TYR A 1 106 ? 4.601 4.889 -20.678 1.00 59.47 106 TYR A CA 1
ATOM 908 C C . TYR A 1 106 ? 6.122 4.734 -20.881 1.00 59.47 106 TYR A C 1
ATOM 910 O O . TYR A 1 106 ? 6.800 5.747 -21.064 1.00 59.47 106 TYR A O 1
ATOM 918 N N . MET A 1 107 ? 6.660 3.510 -20.788 1.00 56.50 107 MET A N 1
ATOM 919 C CA . MET A 1 107 ? 8.056 3.180 -21.121 1.00 56.50 107 MET A CA 1
ATOM 920 C C . MET A 1 107 ? 8.154 2.723 -22.572 1.00 56.50 107 MET A C 1
ATOM 922 O O . MET A 1 107 ? 9.125 3.154 -23.228 1.00 56.50 107 MET A O 1
#

pLDDT: mean 93.89, std 6.06, range [56.5, 97.81]

Solvent-accessible surface area (backbone atoms only — not comparable to full-atom values): 6317 Å² total; per-residue (Å²): 129,55,73,69,52,39,69,70,43,45,62,56,52,53,48,51,46,67,74,38,49,64,56,49,51,51,43,26,52,50,36,67,76,67,44,93,66,100,73,59,81,54,54,66,74,48,50,60,59,42,50,49,52,62,72,65,46,51,74,68,56,49,50,50,54,44,51,57,52,69,70,39,82,90,49,91,83,70,97,48,72,66,58,48,56,56,51,46,42,58,52,51,51,53,51,50,52,53,52,34,55,57,51,47,78,76,108

Secondary structure (DSSP, 8-state):
--HHHHHHHHHHHHHHHHHSHHHHHHHHHHHHHH-S-S--TTHHHHHHHHHHHHHT--HHHHHHHHHHHHT-TTSPP-SSHHHHHHHHHHHHHHHHHHHHHHHHTT-

Mean predicted aligned error: 3.19 Å

Sequence (107 aa):
MTKVERELLGKRISNIIKQSKEDWQELKEQIYAQGYQSYYTCQKQFEYPIKMLIRKLSPDEAQLLINEWKSRRERIQFDNDEDYLKRYEAYIMEELVSRASKATYYM

Organism: Sulfuricurvum kujiense (strain ATCC BAA-921 / DSM 16994 / JCM 11577 / YK-1) (NCBI:txid709032)